Protein AF-A0A7C2PNH8-F1 (afdb_monomer)

Structure (mmCIF, N/CA/C/O backbone):
data_AF-A0A7C2PNH8-F1
#
_entry.id   AF-A0A7C2PNH8-F1
#
loop_
_atom_site.group_PDB
_atom_site.id
_atom_site.type_symbol
_atom_site.label_atom_id
_atom_site.label_alt_id
_atom_site.label_comp_id
_atom_site.label_asym_id
_atom_site.label_entity_id
_atom_site.label_seq_id
_atom_site.pdbx_PDB_ins_code
_atom_site.Cartn_x
_atom_site.Cartn_y
_atom_site.Cartn_z
_atom_site.occupancy
_atom_site.B_iso_or_equiv
_atom_site.auth_seq_id
_atom_site.auth_comp_id
_atom_site.auth_asym_id
_atom_site.auth_atom_id
_atom_site.pdbx_PDB_model_num
ATOM 1 N N . MET A 1 1 ? 4.046 -3.706 -8.516 1.00 74.06 1 MET A N 1
ATOM 2 C CA . MET A 1 1 ? 4.027 -2.321 -9.022 1.00 74.06 1 MET A CA 1
ATOM 3 C C . MET A 1 1 ? 5.433 -1.838 -9.265 1.00 74.06 1 MET A C 1
ATOM 5 O O . MET A 1 1 ? 6.265 -1.930 -8.364 1.00 74.06 1 MET A O 1
ATOM 9 N N . ASP A 1 2 ? 5.688 -1.333 -10.469 1.00 85.19 2 ASP A N 1
ATOM 10 C CA . ASP A 1 2 ? 6.932 -0.636 -10.797 1.00 85.19 2 ASP A CA 1
ATOM 11 C C . ASP A 1 2 ? 7.167 0.547 -9.837 1.00 85.19 2 ASP A C 1
ATOM 13 O O . ASP A 1 2 ? 6.220 1.235 -9.445 1.00 85.19 2 ASP A O 1
ATOM 17 N N . ALA A 1 3 ? 8.420 0.776 -9.434 1.00 86.56 3 ALA A N 1
ATOM 18 C CA . ALA A 1 3 ? 8.770 1.822 -8.474 1.00 86.56 3 ALA A CA 1
ATOM 19 C C . ALA A 1 3 ? 8.443 3.234 -8.983 1.00 86.56 3 ALA A C 1
ATOM 21 O O . ALA A 1 3 ? 8.019 4.079 -8.195 1.00 86.56 3 ALA A O 1
ATOM 22 N N . SER A 1 4 ? 8.590 3.480 -10.288 1.00 90.50 4 SER A N 1
ATOM 23 C CA . SER A 1 4 ? 8.253 4.769 -10.898 1.00 90.50 4 SER A CA 1
ATOM 24 C C . SER A 1 4 ? 6.749 5.035 -10.840 1.00 90.50 4 SER A C 1
ATOM 26 O O . SER A 1 4 ? 6.334 6.089 -10.367 1.00 90.50 4 SER A O 1
ATOM 28 N N . ILE A 1 5 ? 5.933 4.041 -11.205 1.00 91.12 5 ILE A N 1
ATOM 29 C CA . ILE A 1 5 ? 4.469 4.128 -11.154 1.00 91.12 5 ILE A CA 1
ATOM 30 C C . ILE A 1 5 ? 3.995 4.325 -9.713 1.00 91.12 5 ILE A C 1
ATOM 32 O O . ILE A 1 5 ? 3.182 5.211 -9.456 1.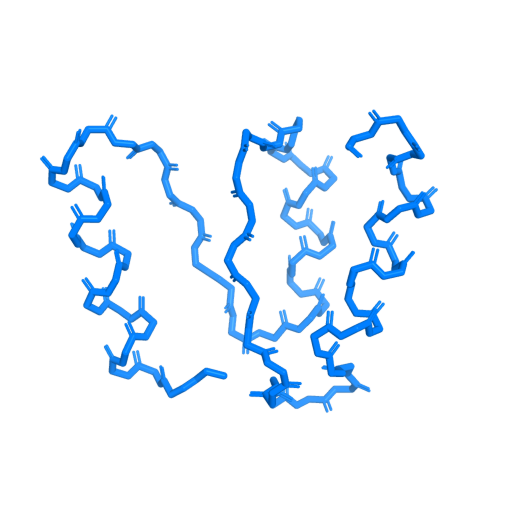00 91.12 5 ILE A O 1
ATOM 36 N N . ARG A 1 6 ? 4.529 3.540 -8.765 1.00 92.25 6 ARG A N 1
ATOM 37 C CA . ARG A 1 6 ? 4.191 3.661 -7.338 1.00 92.25 6 ARG A CA 1
ATOM 38 C C . ARG A 1 6 ? 4.469 5.068 -6.821 1.00 92.25 6 ARG A C 1
ATOM 40 O O . ARG A 1 6 ? 3.620 5.643 -6.147 1.00 92.25 6 ARG A O 1
ATOM 47 N N . LYS A 1 7 ? 5.641 5.618 -7.148 1.00 94.25 7 LYS A N 1
ATOM 48 C CA . LYS A 1 7 ? 6.042 6.955 -6.712 1.00 94.25 7 LYS A CA 1
ATOM 49 C C . LYS A 1 7 ? 5.146 8.038 -7.314 1.00 94.25 7 LYS A C 1
ATOM 51 O O . LYS A 1 7 ? 4.602 8.834 -6.561 1.00 94.25 7 LYS A O 1
ATOM 56 N N . SER A 1 8 ? 4.939 8.029 -8.631 1.00 95.69 8 SER A N 1
ATOM 57 C CA . SER A 1 8 ? 4.103 9.034 -9.298 1.00 95.69 8 SER A CA 1
ATOM 58 C C . SER A 1 8 ? 2.649 8.998 -8.825 1.00 95.69 8 SER A C 1
ATO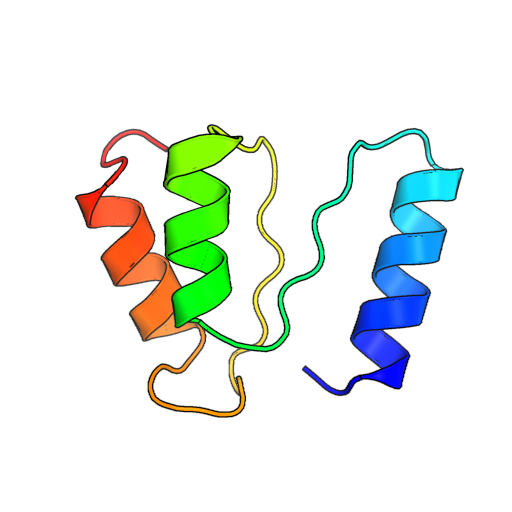M 60 O O . SER A 1 8 ? 2.036 10.045 -8.649 1.00 95.69 8 SER A O 1
ATOM 62 N N . LEU A 1 9 ? 2.094 7.806 -8.583 1.00 94.94 9 LEU A N 1
ATOM 63 C CA . LEU A 1 9 ? 0.740 7.673 -8.046 1.00 94.94 9 LEU A CA 1
ATOM 64 C C . LEU A 1 9 ? 0.641 8.199 -6.609 1.00 94.94 9 LEU A C 1
ATOM 66 O O . LEU A 1 9 ? -0.329 8.876 -6.277 1.00 94.94 9 LEU A O 1
ATOM 70 N N . ALA A 1 10 ? 1.635 7.906 -5.769 1.00 95.69 10 ALA A N 1
ATOM 71 C CA . ALA A 1 10 ? 1.665 8.409 -4.402 1.00 95.69 10 ALA A CA 1
ATOM 72 C C . ALA A 1 10 ? 1.772 9.941 -4.361 1.00 95.69 10 ALA A C 1
ATOM 74 O O . ALA A 1 10 ? 1.019 10.576 -3.631 1.00 95.69 10 ALA A O 1
ATOM 75 N N . GLU A 1 11 ? 2.649 10.531 -5.179 1.00 97.19 11 GLU A N 1
ATOM 76 C CA . GLU A 1 11 ? 2.788 11.988 -5.308 1.00 97.19 11 GLU A CA 1
ATOM 77 C C . GLU A 1 11 ? 1.471 12.637 -5.755 1.00 97.19 11 GLU A C 1
ATOM 79 O O . GLU A 1 11 ? 1.010 13.578 -5.116 1.00 97.19 11 GLU A O 1
ATOM 84 N N . LEU A 1 12 ? 0.808 12.076 -6.772 1.00 97.19 12 LEU A N 1
ATOM 85 C CA . LEU A 1 12 ? -0.488 12.567 -7.242 1.00 97.19 12 LEU A CA 1
ATOM 86 C C . LEU A 1 12 ? -1.561 12.536 -6.143 1.00 97.19 12 LEU A C 1
ATOM 88 O O . LEU A 1 12 ? -2.306 13.496 -5.975 1.00 97.19 12 LEU A O 1
ATOM 92 N N . LEU A 1 13 ? -1.673 11.435 -5.400 1.00 96.81 13 LEU A N 1
ATOM 93 C CA . LEU A 1 13 ? -2.676 11.311 -4.340 1.00 96.81 13 LEU A CA 1
ATOM 94 C C . LEU A 1 13 ? -2.399 12.275 -3.176 1.00 96.81 13 LEU A C 1
ATOM 96 O O . LEU A 1 13 ? -3.336 12.872 -2.649 1.00 96.81 13 LEU A O 1
ATOM 100 N N . LEU A 1 14 ? -1.128 12.491 -2.828 1.00 97.12 14 LEU A N 1
ATOM 101 C CA . LEU A 1 14 ? -0.737 13.506 -1.847 1.00 97.12 14 LEU A CA 1
ATOM 102 C C . LEU A 1 14 ? -1.121 14.918 -2.320 1.00 97.12 14 LEU A C 1
ATOM 104 O O . LEU A 1 14 ? -1.674 15.693 -1.543 1.00 97.12 14 LEU A O 1
ATOM 108 N N . GLU A 1 15 ? -0.887 15.251 -3.594 1.00 97.88 15 GLU A N 1
ATOM 109 C CA . GLU A 1 15 ? -1.284 16.542 -4.182 1.00 97.88 15 GLU A CA 1
ATOM 110 C C . GLU A 1 15 ? -2.804 16.753 -4.187 1.00 97.88 15 GLU A C 1
ATOM 112 O O . GLU A 1 15 ? -3.279 17.878 -4.025 1.00 97.88 15 GLU A O 1
ATOM 117 N N . LEU A 1 16 ? -3.575 15.673 -4.327 1.00 97.31 16 LEU A N 1
ATOM 118 C CA . LEU A 1 16 ? -5.035 15.690 -4.225 1.00 97.31 16 LEU A CA 1
ATOM 119 C C . LEU A 1 16 ? -5.546 15.802 -2.776 1.00 97.31 16 LEU A C 1
ATOM 121 O O . LEU A 1 16 ? -6.755 15.910 -2.571 1.00 97.31 16 LEU A O 1
ATOM 125 N N . GLY A 1 17 ? -4.652 15.816 -1.782 1.00 97.25 17 GLY A N 1
ATOM 126 C CA . GLY A 1 17 ? -4.978 16.006 -0.369 1.00 97.25 17 GLY A CA 1
ATOM 127 C C . GLY A 1 17 ? -5.263 14.718 0.407 1.00 97.25 17 GLY A C 1
ATOM 128 O O . GLY A 1 17 ? -5.796 14.798 1.512 1.00 97.25 17 GLY A O 1
ATOM 129 N N . TYR A 1 18 ? -4.927 13.549 -0.145 1.00 96.81 18 TYR A N 1
ATOM 130 C CA . TYR A 1 18 ? -5.024 12.279 0.576 1.00 96.81 18 TYR A CA 1
ATOM 131 C C . TYR A 1 18 ? -3.800 12.045 1.462 1.00 96.81 18 TYR A C 1
ATOM 133 O O . TYR A 1 18 ? -2.686 12.455 1.137 1.00 96.81 18 TYR A O 1
ATOM 141 N N . GLU A 1 19 ? -3.990 11.302 2.549 1.00 95.12 19 GLU A N 1
ATOM 142 C CA . GLU A 1 19 ? -2.886 10.689 3.283 1.00 95.12 19 GLU A CA 1
ATOM 143 C C . GLU A 1 19 ? -2.497 9.382 2.589 1.00 95.12 19 GLU A C 1
ATOM 145 O O . GLU A 1 19 ? -3.347 8.540 2.294 1.00 95.12 19 GLU A O 1
ATOM 150 N N . VAL A 1 20 ? -1.211 9.223 2.271 1.00 95.19 20 VAL A N 1
ATOM 151 C CA . VAL A 1 20 ? -0.745 8.122 1.422 1.00 95.19 20 VAL A CA 1
ATOM 152 C C . VAL A 1 20 ? 0.397 7.373 2.083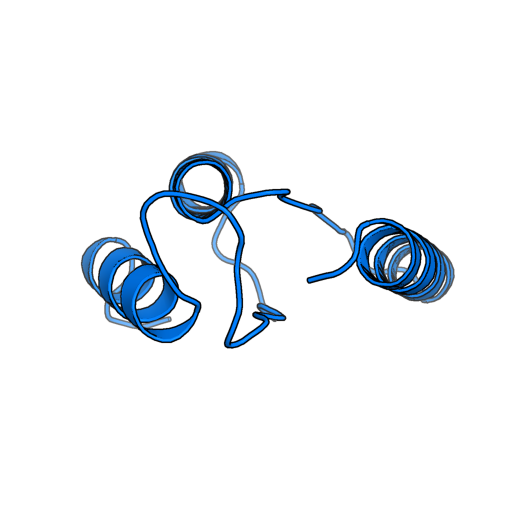 1.00 95.19 20 VAL A C 1
ATOM 154 O O . VAL A 1 20 ? 1.403 7.962 2.474 1.00 95.19 20 VAL A O 1
ATOM 157 N N . ILE A 1 21 ? 0.276 6.045 2.108 1.00 94.56 21 ILE A N 1
ATOM 158 C CA . ILE A 1 21 ? 1.355 5.129 2.472 1.00 94.56 21 ILE A CA 1
ATOM 159 C C . ILE A 1 21 ? 1.674 4.250 1.266 1.00 94.56 21 ILE A C 1
ATOM 161 O O . ILE A 1 21 ? 0.863 3.432 0.836 1.00 94.56 21 ILE A O 1
ATOM 165 N N . ALA A 1 22 ? 2.884 4.398 0.730 1.00 92.94 22 ALA A N 1
ATOM 166 C CA . ALA A 1 22 ? 3.385 3.559 -0.350 1.00 92.94 22 ALA A CA 1
ATOM 167 C C . ALA A 1 22 ? 4.232 2.413 0.222 1.00 92.94 22 ALA A C 1
ATOM 169 O O . ALA A 1 22 ? 5.199 2.656 0.939 1.00 92.94 22 ALA A O 1
ATOM 170 N N . CYS A 1 23 ? 3.890 1.171 -0.125 1.00 90.88 23 CYS A N 1
ATOM 171 C CA . CYS A 1 23 ? 4.634 -0.031 0.268 1.00 90.88 23 CYS A CA 1
ATOM 172 C C . CYS A 1 23 ? 5.260 -0.691 -0.966 1.00 90.88 23 CYS A C 1
ATOM 174 O O . CYS A 1 23 ? 4.669 -0.679 -2.051 1.00 90.88 23 CYS A O 1
ATOM 176 N N . GLU A 1 24 ? 6.446 -1.281 -0.821 1.00 86.62 24 GLU A N 1
ATOM 177 C CA . GLU A 1 24 ? 7.157 -1.893 -1.953 1.00 86.62 24 GLU A CA 1
ATOM 178 C C . GLU A 1 24 ? 6.820 -3.376 -2.138 1.00 86.62 24 GLU A C 1
ATOM 180 O O . GLU A 1 24 ? 6.972 -3.922 -3.233 1.00 86.62 24 GLU A O 1
ATOM 185 N N . ASN A 1 25 ? 6.339 -4.019 -1.074 1.00 86.25 25 ASN A N 1
ATOM 186 C CA . ASN A 1 25 ? 6.009 -5.438 -1.028 1.00 86.25 25 ASN A CA 1
ATOM 187 C C . ASN 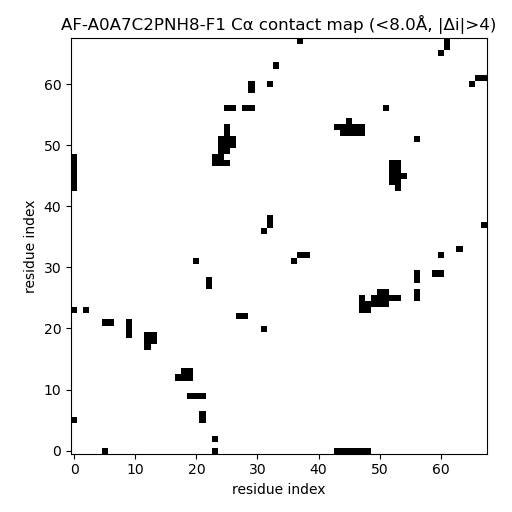A 1 25 ? 4.780 -5.704 -0.144 1.00 86.25 25 ASN A C 1
ATOM 189 O O . ASN A 1 25 ? 4.338 -4.857 0.632 1.00 86.25 25 ASN A O 1
ATOM 193 N N . GLY A 1 26 ? 4.227 -6.912 -0.258 1.00 84.00 26 GLY A N 1
ATOM 194 C CA . GLY A 1 26 ? 3.021 -7.304 0.469 1.00 84.00 26 GLY A CA 1
ATOM 195 C C . GLY A 1 26 ? 3.167 -7.392 1.992 1.00 84.00 26 GLY A C 1
ATOM 196 O O . GLY A 1 26 ? 2.187 -7.211 2.710 1.00 84.00 26 GLY A O 1
ATOM 197 N N . GLU A 1 27 ? 4.369 -7.655 2.503 1.00 87.69 27 GLU A N 1
ATOM 198 C CA . GLU A 1 27 ? 4.607 -7.780 3.947 1.00 87.69 27 GLU A CA 1
ATOM 199 C C . GLU A 1 27 ? 4.562 -6.413 4.637 1.00 87.69 27 GLU A C 1
ATOM 201 O O . GLU A 1 27 ? 4.009 -6.285 5.731 1.00 87.69 27 GLU A O 1
ATOM 206 N N . GLU A 1 28 ? 5.100 -5.382 3.984 1.00 89.12 28 GLU A N 1
ATOM 207 C CA . GLU A 1 28 ? 4.973 -3.990 4.420 1.00 89.12 28 GLU A CA 1
ATOM 208 C C . GLU A 1 28 ? 3.520 -3.532 4.445 1.00 89.12 28 GLU A C 1
ATOM 210 O O . GLU A 1 28 ? 3.129 -2.866 5.396 1.00 89.12 28 GLU A O 1
ATOM 215 N N . VAL A 1 29 ? 2.704 -3.939 3.465 1.00 89.38 29 VAL A N 1
ATOM 216 C CA . VAL A 1 29 ? 1.282 -3.563 3.416 1.00 89.38 29 VAL A CA 1
ATOM 217 C C . VAL A 1 29 ? 0.551 -4.008 4.682 1.00 89.38 29 VAL A C 1
ATOM 219 O O . VAL A 1 29 ? -0.112 -3.195 5.322 1.00 89.38 29 VAL A O 1
ATOM 222 N N . VAL A 1 30 ? 0.702 -5.274 5.083 1.00 88.88 30 VAL A N 1
ATOM 223 C CA . VAL A 1 30 ? 0.022 -5.809 6.27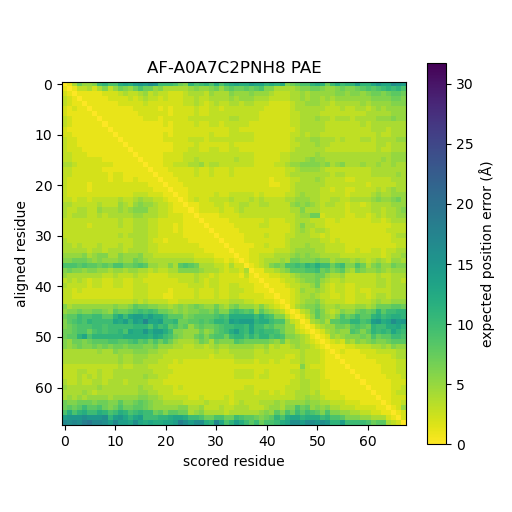6 1.00 88.88 30 VAL A CA 1
ATOM 224 C C . VAL A 1 30 ? 0.504 -5.109 7.550 1.00 88.88 30 VAL A C 1
ATOM 226 O O . VAL A 1 30 ? -0.311 -4.757 8.401 1.00 88.88 30 VAL A O 1
ATOM 229 N N . LYS A 1 31 ? 1.813 -4.852 7.674 1.00 90.56 31 LYS A N 1
ATOM 230 C CA . LYS A 1 31 ? 2.370 -4.126 8.828 1.00 90.56 31 LYS A CA 1
ATOM 231 C C . LYS A 1 31 ? 1.859 -2.687 8.888 1.00 90.56 31 LYS A C 1
ATOM 233 O O . LYS A 1 31 ? 1.448 -2.235 9.950 1.00 90.56 31 LYS A O 1
ATOM 238 N N . SER A 1 32 ? 1.862 -1.985 7.758 1.00 91.12 32 SER A N 1
ATOM 239 C CA . SER A 1 32 ? 1.364 -0.613 7.658 1.00 91.12 32 SER A CA 1
ATOM 240 C C . SER A 1 32 ? -0.122 -0.533 7.998 1.00 91.12 32 SER A C 1
ATOM 242 O O . SER A 1 32 ? -0.512 0.353 8.750 1.00 91.12 32 SER A O 1
ATOM 244 N N . TYR A 1 33 ? -0.931 -1.492 7.539 1.00 90.50 33 TYR A N 1
ATOM 245 C CA . TYR A 1 33 ? -2.354 -1.570 7.882 1.00 90.50 33 TYR A CA 1
ATOM 246 C C . TYR A 1 33 ? -2.586 -1.748 9.382 1.00 90.50 33 TYR A C 1
ATOM 248 O O . TYR A 1 33 ? -3.420 -1.071 9.967 1.00 90.50 33 TYR A O 1
ATOM 256 N N . GLN A 1 34 ? -1.817 -2.617 10.037 1.00 89.06 34 GLN A N 1
ATOM 257 C CA . GLN A 1 34 ? -1.948 -2.841 11.480 1.00 89.06 34 GLN A CA 1
ATOM 258 C C . GLN A 1 34 ? -1.570 -1.618 12.327 1.00 89.06 34 GLN A C 1
ATOM 260 O O . GLN A 1 34 ? -2.057 -1.486 13.446 1.00 89.06 34 GLN A O 1
ATOM 265 N N . VAL A 1 35 ? -0.683 -0.754 11.826 1.00 90.12 35 VAL A N 1
ATOM 266 C CA . VAL A 1 35 ? -0.184 0.416 12.567 1.00 90.12 35 VAL A CA 1
ATOM 267 C C . VAL A 1 35 ? -0.988 1.680 12.260 1.00 90.12 35 VAL A C 1
ATOM 269 O O . VAL A 1 35 ? -1.178 2.497 13.156 1.00 90.12 35 VAL A O 1
ATOM 272 N N . GLN A 1 36 ? -1.416 1.863 11.009 1.00 87.94 36 GLN A N 1
ATOM 273 C CA . GLN A 1 36 ? -1.985 3.122 10.506 1.00 87.94 36 GLN A CA 1
ATOM 274 C C . GLN A 1 36 ? -3.375 2.961 9.877 1.00 87.94 36 GLN A C 1
ATOM 276 O O . GLN A 1 36 ? -3.949 3.949 9.436 1.00 87.94 36 GLN A O 1
ATOM 281 N N . GLY A 1 37 ? -3.906 1.738 9.810 1.00 85.31 37 GLY A N 1
ATOM 282 C CA . GLY A 1 37 ? -5.254 1.488 9.313 1.00 85.31 37 GLY A CA 1
ATOM 283 C C . GLY A 1 37 ? -6.352 1.859 10.324 1.00 85.31 37 GLY A C 1
ATOM 284 O O . GLY A 1 37 ? -6.058 2.201 11.475 1.00 85.31 37 GLY A O 1
ATOM 285 N N . PRO A 1 38 ? -7.629 1.733 9.923 1.00 87.75 38 PRO A N 1
ATOM 286 C CA . PRO A 1 38 ? -8.087 1.282 8.602 1.00 87.75 38 PRO A CA 1
ATOM 287 C C . PRO A 1 38 ? -7.854 2.339 7.508 1.00 87.75 38 PRO A C 1
ATOM 289 O O . PRO A 1 38 ? -7.774 3.528 7.799 1.00 87.75 38 PRO A O 1
ATOM 292 N N . PHE A 1 39 ? -7.732 1.905 6.250 1.00 88.62 39 PHE A N 1
ATOM 293 C CA . PHE A 1 39 ? -7.615 2.811 5.098 1.00 88.62 39 PHE A CA 1
ATOM 294 C C . PHE A 1 39 ? -8.920 2.848 4.306 1.00 88.62 39 PHE A C 1
ATOM 296 O O . PHE A 1 39 ? -9.526 1.805 4.081 1.00 88.62 39 PHE A O 1
ATOM 303 N N . ASP A 1 40 ? -9.286 4.017 3.782 1.00 90.56 40 ASP A N 1
ATOM 304 C CA . ASP A 1 40 ? -10.464 4.163 2.914 1.00 90.56 40 ASP A CA 1
ATOM 305 C C . ASP A 1 40 ? -10.262 3.559 1.512 1.00 90.56 40 ASP A C 1
ATOM 307 O O . ASP A 1 40 ? -11.220 3.215 0.819 1.00 90.56 40 ASP A O 1
ATOM 311 N N . LEU A 1 41 ? -9.007 3.459 1.057 1.00 89.50 41 LEU A N 1
ATOM 312 C CA . LEU A 1 41 ? -8.654 2.949 -0.266 1.00 89.50 41 LEU A CA 1
ATOM 313 C C . LEU A 1 41 ? -7.301 2.232 -0.244 1.00 89.50 41 LEU A C 1
ATOM 315 O O . LEU A 1 41 ? -6.294 2.786 0.191 1.00 89.50 41 LEU A O 1
ATOM 319 N N . ALA A 1 42 ? -7.262 1.026 -0.814 1.00 89.56 42 ALA A N 1
ATOM 320 C CA . ALA A 1 42 ? -6.031 0.286 -1.072 1.00 89.56 42 ALA A CA 1
ATOM 321 C C . ALA A 1 42 ? -5.845 0.067 -2.579 1.00 89.56 42 ALA A C 1
ATOM 323 O O . ALA A 1 42 ? -6.685 -0.545 -3.241 1.00 89.56 42 ALA A O 1
ATOM 324 N N . ILE A 1 43 ? -4.719 0.535 -3.123 1.00 89.94 43 ILE A N 1
ATOM 325 C CA . ILE A 1 43 ? -4.349 0.311 -4.525 1.00 89.94 43 ILE A CA 1
ATOM 326 C C . ILE A 1 43 ? -3.280 -0.777 -4.573 1.00 89.94 43 ILE A C 1
ATOM 328 O O . ILE A 1 43 ? -2.145 -0.577 -4.144 1.00 89.94 43 ILE A O 1
ATOM 332 N N . LEU A 1 44 ? -3.655 -1.939 -5.105 1.00 87.62 44 LEU A N 1
ATOM 333 C CA . LEU A 1 44 ? -2.788 -3.109 -5.211 1.00 87.62 44 LEU A CA 1
ATOM 334 C C . LEU A 1 44 ? -2.507 -3.422 -6.681 1.00 87.62 44 LEU A C 1
ATOM 336 O O . LEU A 1 44 ? -3.400 -3.384 -7.524 1.00 87.62 44 LEU A O 1
ATOM 340 N N . ASP A 1 45 ? -1.262 -3.779 -6.976 1.00 83.50 45 ASP A N 1
ATOM 341 C CA . ASP A 1 45 ? -0.898 -4.382 -8.257 1.00 83.50 45 ASP A CA 1
ATOM 342 C C . ASP A 1 45 ? -1.024 -5.906 -8.145 1.00 83.50 45 ASP A C 1
ATOM 344 O O . ASP A 1 45 ? -0.693 -6.489 -7.112 1.00 83.50 45 ASP A O 1
ATOM 348 N N . TYR A 1 46 ? -1.487 -6.564 -9.205 1.00 74.94 46 TYR A N 1
ATOM 349 C CA . TYR A 1 46 ? -1.533 -8.022 -9.271 1.00 74.94 46 TYR A CA 1
ATOM 350 C C . TYR A 1 46 ? -0.127 -8.622 -9.133 1.00 74.94 46 TYR A C 1
ATOM 352 O O . TYR A 1 46 ? 0.085 -9.562 -8.365 1.00 74.94 46 TYR A O 1
ATOM 360 N N . THR A 1 47 ? 0.850 -8.029 -9.822 1.00 69.38 47 THR A N 1
ATOM 361 C CA . THR A 1 47 ? 2.264 -8.404 -9.747 1.00 69.38 47 THR A CA 1
ATOM 362 C C . THR A 1 47 ? 2.994 -7.518 -8.744 1.00 69.38 47 THR A C 1
ATOM 364 O O . THR A 1 47 ? 3.508 -6.443 -9.067 1.00 69.38 47 THR A O 1
ATOM 367 N N . VAL A 1 48 ? 3.050 -7.975 -7.495 1.00 67.81 48 VAL A N 1
ATOM 368 C CA . VAL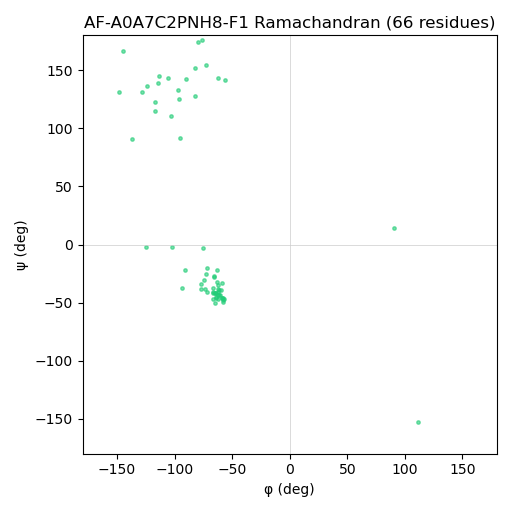 A 1 48 ? 3.902 -7.376 -6.461 1.00 67.81 48 VAL A CA 1
ATOM 369 C C . VAL A 1 48 ? 5.204 -8.181 -6.381 1.00 67.81 48 VAL A C 1
ATOM 371 O O . VAL A 1 48 ? 5.147 -9.411 -6.363 1.00 67.81 48 VAL A O 1
ATOM 374 N N . PRO A 1 49 ? 6.383 -7.535 -6.364 1.00 65.88 49 PRO A N 1
ATOM 375 C CA . PRO A 1 49 ? 7.630 -8.225 -6.062 1.00 65.88 49 PRO A CA 1
ATOM 376 C C . PRO A 1 49 ? 7.602 -8.793 -4.634 1.00 65.88 49 PRO A C 1
ATOM 378 O O . PRO A 1 49 ? 7.092 -8.151 -3.716 1.00 65.88 49 PRO A O 1
ATOM 381 N N . GLY A 1 50 ? 8.197 -9.969 -4.428 1.00 73.88 50 GLY A N 1
ATOM 382 C CA . GLY A 1 50 ? 8.348 -10.577 -3.103 1.00 73.88 50 GLY A CA 1
ATOM 383 C C . GLY A 1 50 ? 7.509 -11.838 -2.901 1.00 73.88 50 GLY A C 1
ATOM 384 O O . GLY A 1 50 ? 7.249 -12.582 -3.843 1.00 73.88 50 GLY A O 1
ATOM 385 N N . LYS A 1 51 ? 7.147 -12.110 -1.641 1.00 74.88 51 LYS A N 1
ATOM 386 C CA . LYS A 1 51 ? 6.514 -13.370 -1.217 1.00 74.88 51 LYS A CA 1
ATOM 387 C C . LYS A 1 51 ? 5.046 -13.498 -1.630 1.00 74.88 51 LYS A C 1
ATOM 389 O O . LYS A 1 51 ? 4.582 -14.617 -1.825 1.00 74.88 51 LYS A O 1
ATOM 394 N N . TRP A 1 52 ? 4.332 -12.379 -1.716 1.00 80.69 52 TRP A N 1
ATOM 395 C CA . TRP A 1 52 ? 2.889 -12.344 -1.941 1.00 80.69 52 TRP A CA 1
ATOM 396 C C . TRP A 1 52 ? 2.541 -11.518 -3.171 1.00 80.69 52 TRP A C 1
ATOM 398 O O . TRP A 1 52 ? 3.052 -10.413 -3.340 1.00 80.69 52 TRP A O 1
ATOM 408 N N . ASN A 1 53 ? 1.628 -12.033 -3.991 1.00 82.69 53 ASN A N 1
ATOM 409 C CA . ASN A 1 53 ? 0.971 -11.263 -5.045 1.00 82.69 53 ASN A CA 1
ATOM 410 C C . ASN A 1 53 ? -0.176 -10.396 -4.480 1.00 82.69 53 ASN A C 1
ATOM 412 O O . ASN A 1 53 ? -0.543 -10.512 -3.309 1.00 82.69 53 ASN A O 1
ATOM 416 N N . GLY A 1 54 ? -0.784 -9.545 -5.314 1.00 84.75 54 GLY A N 1
ATOM 417 C CA . GLY A 1 54 ? -1.837 -8.623 -4.862 1.00 84.75 54 GLY A CA 1
ATOM 418 C C . GLY A 1 54 ? -3.063 -9.311 -4.242 1.00 84.75 54 GLY A C 1
ATOM 419 O O . GLY A 1 54 ? -3.646 -8.794 -3.291 1.00 84.75 54 GLY A O 1
ATOM 420 N N . ILE A 1 55 ? -3.433 -10.506 -4.720 1.00 87.88 55 ILE A N 1
ATOM 421 C CA . ILE A 1 55 ? -4.564 -11.275 -4.170 1.00 87.88 55 ILE A CA 1
ATOM 422 C C . ILE A 1 55 ? -4.214 -11.846 -2.795 1.00 87.88 55 ILE A C 1
ATOM 424 O O . ILE A 1 55 ? -5.054 -11.859 -1.897 1.00 87.88 55 ILE A O 1
ATOM 428 N N . GLU A 1 56 ? -2.993 -12.342 -2.621 1.00 90.06 56 GLU A N 1
ATOM 429 C CA . GLU A 1 56 ? -2.525 -12.864 -1.337 1.00 90.06 56 GLU A CA 1
ATOM 430 C C . GLU A 1 56 ? -2.456 -11.758 -0.285 1.00 90.06 56 GLU A C 1
ATOM 432 O O . GLU A 1 56 ? -2.953 -11.956 0.820 1.00 90.06 56 GLU A O 1
ATOM 437 N N . VAL A 1 57 ? -1.969 -10.569 -0.652 1.00 90.19 57 VAL A N 1
ATOM 438 C CA . VAL A 1 57 ? -1.998 -9.388 0.226 1.00 90.19 57 VAL A CA 1
ATOM 439 C C . VAL A 1 57 ? -3.425 -9.048 0.643 1.00 90.19 57 VAL A C 1
ATOM 441 O O . VAL A 1 57 ? -3.691 -8.896 1.832 1.00 90.19 57 VAL A O 1
ATOM 444 N N . LEU A 1 58 ? -4.363 -8.997 -0.308 1.00 89.62 58 LEU A N 1
ATOM 445 C CA . LEU A 1 58 ? -5.770 -8.729 -0.006 1.00 89.62 58 LEU A CA 1
ATOM 446 C C . LEU A 1 58 ? -6.367 -9.773 0.952 1.00 89.62 58 LEU A C 1
ATOM 448 O O . LEU A 1 58 ? -7.143 -9.429 1.841 1.00 89.62 58 LEU A O 1
ATOM 452 N N . ARG A 1 59 ? -6.005 -11.053 0.797 1.00 91.00 59 ARG A N 1
ATOM 453 C CA . ARG A 1 59 ? -6.441 -12.114 1.717 1.00 91.00 59 ARG A CA 1
ATOM 454 C C . ARG A 1 59 ? -5.883 -11.922 3.119 1.00 91.00 59 ARG A C 1
ATOM 456 O O . ARG A 1 59 ? -6.624 -12.141 4.070 1.00 91.00 59 ARG A O 1
ATOM 463 N N . GLU A 1 60 ? -4.614 -11.545 3.258 1.00 90.81 60 GLU A N 1
ATOM 464 C CA . GLU A 1 60 ? -4.032 -11.272 4.575 1.00 90.81 60 GLU A CA 1
ATOM 465 C C . GLU A 1 60 ? -4.666 -10.037 5.221 1.00 90.81 60 GLU A C 1
ATOM 467 O O . GLU A 1 60 ? -5.016 -10.093 6.396 1.00 90.81 60 GLU A O 1
ATOM 472 N N . LEU A 1 61 ? -4.920 -8.973 4.453 1.00 89.62 61 LEU A N 1
ATOM 473 C CA . LEU A 1 61 ? -5.638 -7.796 4.947 1.00 89.62 61 LEU A CA 1
ATOM 474 C C . LEU A 1 61 ? -7.030 -8.161 5.473 1.00 89.62 61 LEU A C 1
ATOM 476 O O . LEU A 1 61 ? -7.348 -7.816 6.602 1.00 89.62 61 LEU A O 1
ATOM 480 N N . ARG A 1 62 ? -7.804 -8.971 4.739 1.00 89.88 62 ARG A N 1
ATOM 481 C CA . ARG A 1 62 ? -9.128 -9.447 5.191 1.00 89.88 62 ARG A CA 1
ATOM 482 C C . ARG A 1 62 ? -9.101 -10.326 6.441 1.00 89.88 62 ARG A C 1
ATOM 484 O O . ARG A 1 62 ? -10.126 -10.494 7.090 1.00 89.88 62 ARG A O 1
ATOM 491 N N . LYS A 1 63 ? -7.968 -10.953 6.771 1.00 90.62 63 LYS A N 1
ATOM 492 C CA . LYS A 1 63 ? -7.829 -11.682 8.044 1.00 90.62 63 LYS A CA 1
ATOM 493 C C . LYS A 1 63 ? -7.612 -10.728 9.212 1.00 90.62 63 LYS A C 1
ATOM 495 O O . LYS A 1 63 ? -8.026 -11.044 10.322 1.00 90.62 63 LYS A O 1
ATOM 500 N N . VAL A 1 64 ? -6.914 -9.620 8.965 1.00 86.75 64 VAL A N 1
ATOM 501 C CA . VAL A 1 64 ? -6.652 -8.575 9.961 1.00 86.75 64 VAL A CA 1
ATOM 502 C C . VAL A 1 64 ? -7.893 -7.711 10.167 1.00 86.75 64 VAL A C 1
ATOM 504 O O . VAL A 1 64 ? -8.197 -7.359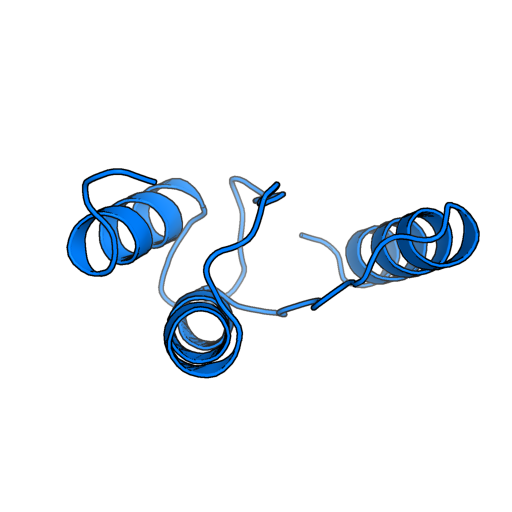 11.301 1.00 86.75 64 VAL A O 1
ATOM 507 N N . ASP A 1 65 ? -8.619 -7.429 9.089 1.00 86.06 65 ASP A N 1
ATOM 508 C CA . ASP A 1 65 ? -9.829 -6.620 9.082 1.00 86.06 65 ASP A CA 1
ATOM 509 C C . ASP A 1 65 ? -10.905 -7.257 8.182 1.00 86.06 65 ASP A C 1
ATOM 511 O O . ASP A 1 65 ? -10.923 -7.040 6.968 1.00 86.06 65 ASP A O 1
ATOM 515 N N . PRO A 1 66 ? -11.768 -8.122 8.746 1.00 82.19 66 PRO A N 1
ATOM 516 C CA . PRO A 1 66 ? -12.782 -8.850 7.983 1.00 82.19 66 PRO A CA 1
ATOM 517 C C . PRO A 1 66 ? -13.944 -7.990 7.480 1.00 82.19 66 PRO A C 1
ATOM 519 O O . PRO A 1 66 ? -14.657 -8.438 6.580 1.00 82.19 66 PRO A O 1
ATOM 522 N N . GLU A 1 67 ? -14.163 -6.818 8.083 1.00 78.56 67 GLU A N 1
ATOM 523 C CA . GLU A 1 67 ? -15.273 -5.913 7.750 1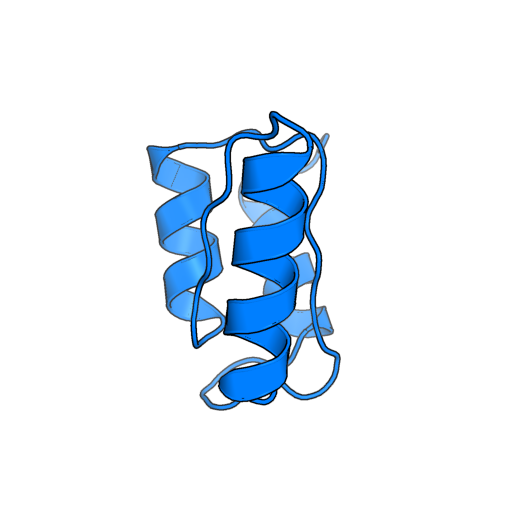.00 78.56 67 GLU A CA 1
ATOM 524 C C . GLU A 1 67 ? -14.846 -4.718 6.883 1.00 78.56 67 GLU A C 1
ATOM 526 O O . GLU A 1 67 ? -15.710 -3.933 6.491 1.00 78.56 67 GLU A O 1
ATOM 531 N N . GLY A 1 68 ? -13.546 -4.617 6.568 1.00 64.88 68 GLY A N 1
ATOM 532 C CA . GLY A 1 68 ? -12.967 -3.618 5.664 1.00 64.88 68 GLY A CA 1
ATOM 533 C C . GLY A 1 68 ? -13.445 -3.706 4.217 1.00 64.88 68 GLY A C 1
ATOM 534 O O . GLY A 1 68 ? -13.619 -4.833 3.684 1.00 64.88 68 GLY A O 1
#

Sequence (68 aa):
MDASIRKSLAELLLELGYEVIACENGEEVVKSYQVQGPFDLAILDYTVPGKWNGIEVLRELRKVDPEG

Foldseek 3Di:
DDPVVLVVVQVVCVVVVDDDDGDQALVVLLVCCVVPDDDPDDDADQDGPDDDGRVRSVVSVCVVPVPD

Mean predicted aligned error: 3.99 Å

Secondary structure (DSSP, 8-state):
--HHHHHHHHHHHHHTT------SSHHHHHHHHHHH---S-----SS-SSS--HHHHHHHHHHH-TT-

pLDDT: mean 87.84, std 7.65, range [64.88, 97.88]

Nearest PDB structures (foldseek):
  6oec-assembly2_F  TM=9.130E-01  e=1.077E-01  Carboxydothermus hydrogenoforman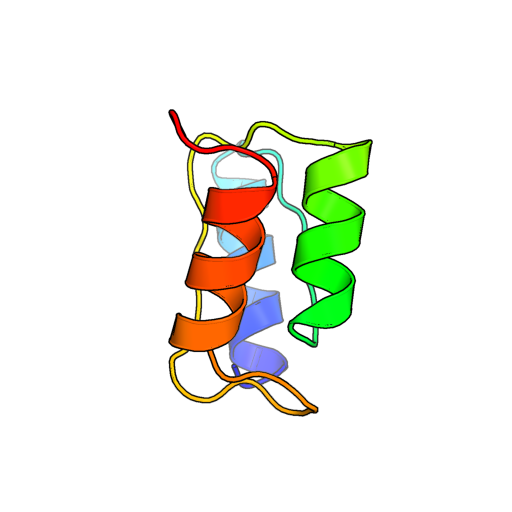s Z-2901
  6oec-assembly3_I  TM=8.733E-01  e=8.172E-02  Carboxydothermus hydrogenoformans Z-2901
  3h5i-assembly1_A  TM=8.953E-01  e=1.419E-01  Carboxydothermus hydrogenoformans Z-2901
  6oec-assembly3_H  TM=8.759E-01  e=1.871E-01  Carboxydothermus hydrogenoformans Z-2901
  2rdm-assembly1_A  TM=8.204E-01  e=2.148E-01  Sinorhizobium medicae WSM419

Radius of gyration: 11.75 Å; Cα contacts (8 Å, |Δi|>4): 63; chains: 1; bounding box: 24×30×24 Å

Solvent-accessible surface area (backbone atoms only — not comparable to full-atom values): 4202 Å² total; per-residue (Å²): 80,58,69,66,60,52,48,56,54,46,53,52,42,43,76,75,70,45,91,76,86,89,64,82,34,39,70,51,45,53,54,48,44,75,74,68,44,86,73,97,74,85,92,75,40,68,65,30,57,78,96,31,38,31,67,53,34,51,54,54,43,40,72,78,40,74,86,112